Protein AF-A0A955Y3S3-F1 (afdb_monomer_lite)

Foldseek 3Di:
DQFPAAWWWFPPDPPDPKTKIWGWGDPPQWIWIWIWIQDPNDIDTDTDIAGQPQDWDDDPQWIWHWHDDPSWIKIFIDGDPDDGWIWIWDADPQAIWIAIPVGDITGTGGDPDDDDDDDDVVVVDDPVVVVVVSVVVVVVVVLVVPVPCVDDDPDPD

Sequence (157 aa):
MSEVFGVWEHPPNADLPAHAALCLLDRGDAVRLYLRMTIQGQQLVSDTVLPLDGSRVGMGDSTVVARREHGALVLEREGGGTPAGRTRYERVEEGLLERHEGGTEHLYLPSSTKQVLVYRRELQMRKGKIAAQCAHGSMAVFFRRDPVRAGRLDIPL

Secondary structure (DSSP, 8-state):
-----EEEE----TT----EEEEEEE-SSEEEEEEEEEETTEEEEEEEEEESSS-EEEETTEEEEEEEETTEEEEEEE-SSSPPEEEEEEE-SSSEEEEETTS-EEEEEEP---------GGG---HHHHHHHHHHHHHHHHHHH-TTSTT------

pLDDT: mean 79.89, std 15.8, range [30.89, 97.06]

Radius of gyration: 18.25 Å; chains: 1; bounding box: 45×38×52 Å

Structure (mmCIF, N/CA/C/O backbone):
data_AF-A0A955Y3S3-F1
#
_entry.id   AF-A0A955Y3S3-F1
#
loop_
_atom_site.group_PDB
_atom_site.id
_atom_site.type_symbol
_atom_site.label_atom_id
_atom_site.label_alt_id
_atom_site.label_comp_id
_atom_site.label_asym_id
_atom_site.label_entity_id
_atom_site.label_seq_id
_atom_site.pdbx_PDB_ins_code
_atom_site.Cartn_x
_atom_site.Cartn_y
_atom_site.Cartn_z
_atom_site.occupancy
_atom_site.B_iso_or_equiv
_atom_site.auth_seq_id
_atom_site.auth_comp_id
_atom_site.auth_asym_id
_atom_site.auth_atom_id
_atom_site.pdbx_PDB_model_num
ATOM 1 N N . MET A 1 1 ? -10.680 -13.907 -10.180 1.00 36.72 1 MET A N 1
ATOM 2 C CA . MET A 1 1 ? -10.472 -13.034 -9.006 1.00 36.72 1 MET A CA 1
ATOM 3 C C . MET A 1 1 ? -8.993 -13.050 -8.678 1.00 36.72 1 MET A C 1
ATOM 5 O O . MET A 1 1 ? -8.505 -14.072 -8.223 1.00 36.72 1 MET A O 1
ATOM 9 N N . SER A 1 2 ? -8.276 -11.971 -8.974 1.00 43.56 2 SER A N 1
ATOM 10 C CA . SER A 1 2 ? -6.863 -11.815 -8.613 1.00 43.56 2 SER A CA 1
ATOM 11 C C . SER A 1 2 ? -6.692 -10.425 -8.012 1.00 43.56 2 SER A C 1
ATOM 13 O O . SER A 1 2 ? -6.200 -9.520 -8.683 1.00 43.56 2 SER A O 1
ATOM 15 N N . GLU A 1 3 ? -7.175 -10.244 -6.785 1.00 55.53 3 GLU A N 1
ATOM 16 C CA . GLU A 1 3 ? -6.959 -8.998 -6.054 1.00 55.53 3 GLU A CA 1
ATOM 17 C C . GLU A 1 3 ? -5.648 -9.115 -5.285 1.00 55.53 3 GLU A C 1
ATOM 19 O O . GLU A 1 3 ? -5.546 -9.777 -4.245 1.00 55.53 3 GLU A O 1
ATOM 24 N N . VAL A 1 4 ? -4.607 -8.501 -5.847 1.00 57.97 4 VAL A N 1
ATOM 25 C CA . VAL A 1 4 ? -3.375 -8.213 -5.116 1.00 57.97 4 VAL A CA 1
ATOM 26 C C . VAL A 1 4 ? -3.716 -7.079 -4.153 1.00 57.97 4 VAL A C 1
ATOM 28 O O . VAL A 1 4 ? -3.521 -5.905 -4.447 1.00 57.97 4 VAL A O 1
ATOM 31 N N . PHE A 1 5 ? -4.327 -7.454 -3.033 1.00 69.25 5 PHE A N 1
ATOM 32 C CA . PHE A 1 5 ? -4.633 -6.579 -1.913 1.00 69.25 5 PHE A CA 1
ATOM 33 C C . PHE A 1 5 ? -3.712 -6.952 -0.760 1.00 69.25 5 PHE A C 1
ATOM 35 O O . PHE A 1 5 ? -3.716 -8.096 -0.298 1.00 69.25 5 PHE A O 1
ATOM 42 N N . GLY A 1 6 ? -2.927 -5.993 -0.285 1.00 75.00 6 GLY A N 1
ATOM 43 C CA . GLY A 1 6 ? -2.147 -6.192 0.926 1.00 75.00 6 GLY A CA 1
ATOM 44 C C . GLY A 1 6 ? -1.147 -5.083 1.183 1.00 75.00 6 GLY A C 1
ATOM 45 O O . GLY A 1 6 ? -0.721 -4.377 0.270 1.00 75.00 6 GLY A O 1
ATOM 46 N N . VAL A 1 7 ? -0.785 -4.959 2.457 1.00 76.50 7 VAL A N 1
ATOM 47 C CA . VAL A 1 7 ? 0.418 -4.251 2.883 1.00 76.50 7 VAL A CA 1
ATOM 48 C C . VAL A 1 7 ? 1.483 -5.312 3.066 1.00 76.50 7 VAL A C 1
ATOM 50 O O . VAL A 1 7 ? 1.309 -6.236 3.862 1.00 76.50 7 VAL A O 1
ATOM 53 N N . TRP A 1 8 ? 2.560 -5.172 2.318 1.00 79.50 8 TRP A N 1
ATOM 54 C CA . TRP A 1 8 ? 3.649 -6.119 2.272 1.00 79.50 8 TRP A CA 1
ATOM 55 C C . TRP A 1 8 ? 4.926 -5.435 2.738 1.00 79.50 8 TRP A C 1
ATOM 57 O O . TRP A 1 8 ? 5.199 -4.287 2.386 1.00 79.50 8 TRP A O 1
ATOM 67 N N . GLU A 1 9 ? 5.696 -6.124 3.561 1.00 77.94 9 GLU A N 1
ATOM 68 C CA . GLU A 1 9 ? 6.955 -5.629 4.099 1.00 77.94 9 GLU A CA 1
ATOM 69 C C . GLU A 1 9 ? 8.076 -6.502 3.555 1.00 77.94 9 GLU A C 1
ATOM 71 O O . GLU A 1 9 ? 7.999 -7.733 3.592 1.00 77.94 9 GLU A O 1
ATOM 76 N N . HIS A 1 10 ? 9.123 -5.864 3.038 1.00 74.62 10 HIS A N 1
ATOM 77 C CA . HIS A 1 10 ? 10.352 -6.586 2.764 1.00 74.62 10 HIS A CA 1
ATOM 78 C C . HIS A 1 10 ? 10.925 -7.026 4.120 1.00 74.62 10 HIS A C 1
ATOM 80 O O . HIS A 1 10 ? 11.077 -6.173 5.008 1.00 74.62 10 HIS A O 1
ATOM 86 N N . PRO A 1 11 ? 11.228 -8.322 4.325 1.00 64.62 11 PRO A N 1
ATOM 87 C CA . PRO A 1 11 ? 11.814 -8.767 5.577 1.00 64.62 11 PRO A CA 1
ATOM 88 C C . PRO A 1 11 ? 13.109 -7.985 5.831 1.00 64.62 11 PRO A C 1
ATOM 90 O O . PRO A 1 11 ? 13.851 -7.714 4.878 1.00 64.62 11 PRO A O 1
ATOM 93 N N . PRO A 1 12 ? 13.385 -7.583 7.083 1.00 58.06 12 PRO A N 1
ATOM 94 C CA . PRO A 1 12 ? 14.656 -6.967 7.424 1.00 58.06 12 PRO A CA 1
ATOM 95 C C . PRO A 1 12 ? 15.753 -8.002 7.174 1.00 58.06 12 PRO A C 1
ATOM 97 O O . PRO A 1 12 ? 15.929 -8.923 7.966 1.00 58.06 12 PRO A O 1
ATOM 100 N N . ASN A 1 13 ? 16.443 -7.887 6.044 1.00 54.72 13 ASN A N 1
ATOM 101 C CA . ASN A 1 13 ? 17.578 -8.732 5.716 1.00 54.72 13 ASN A CA 1
ATOM 102 C C . ASN A 1 13 ? 18.855 -7.904 5.862 1.00 54.72 13 ASN A C 1
ATOM 104 O O . ASN A 1 13 ? 18.858 -6.719 5.528 1.00 54.72 13 ASN A O 1
ATOM 108 N N . ALA A 1 14 ? 19.920 -8.515 6.379 1.00 45.88 14 ALA A N 1
ATOM 109 C CA . ALA A 1 14 ? 21.151 -7.818 6.763 1.00 45.88 14 ALA A CA 1
ATOM 110 C C . ALA A 1 14 ? 21.847 -7.088 5.593 1.00 45.88 14 ALA A C 1
ATOM 112 O O . ALA A 1 14 ? 22.607 -6.151 5.829 1.00 45.88 14 ALA A O 1
ATOM 113 N N . ASP A 1 15 ? 21.537 -7.475 4.352 1.00 49.94 15 ASP A N 1
ATOM 114 C CA . ASP A 1 15 ? 22.232 -7.022 3.142 1.00 49.94 15 ASP A CA 1
ATOM 115 C C . ASP A 1 15 ? 21.497 -5.927 2.351 1.00 49.94 15 ASP A C 1
ATOM 117 O O . ASP A 1 15 ? 22.050 -5.379 1.396 1.00 49.94 15 ASP A O 1
ATOM 121 N N . LEU A 1 16 ? 20.264 -5.570 2.732 1.00 52.16 16 LEU A N 1
ATOM 122 C CA . LEU A 1 16 ? 19.523 -4.482 2.089 1.00 52.16 16 LEU A CA 1
ATOM 123 C C . LEU A 1 16 ? 19.345 -3.322 3.080 1.00 52.16 16 LEU A C 1
ATOM 125 O O . LEU A 1 16 ? 18.597 -3.455 4.048 1.00 52.16 16 LEU A O 1
ATOM 129 N N . PRO A 1 17 ? 19.967 -2.149 2.842 1.00 48.47 17 PRO A N 1
ATOM 130 C CA . PRO A 1 17 ? 19.908 -1.000 3.752 1.00 48.47 17 PRO A CA 1
ATOM 131 C C . PRO A 1 17 ? 18.529 -0.313 3.787 1.00 48.47 17 PRO A C 1
ATOM 133 O O . PRO A 1 17 ? 18.401 0.780 4.342 1.00 48.47 17 PRO A O 1
ATOM 136 N N . ALA A 1 18 ? 17.508 -0.926 3.180 1.00 58.47 18 ALA A N 1
ATOM 137 C CA . ALA A 1 18 ? 16.201 -0.340 2.976 1.00 58.47 18 ALA A CA 1
ATOM 138 C C . ALA A 1 18 ? 15.075 -1.205 3.540 1.00 58.47 18 ALA A C 1
ATOM 140 O O . ALA A 1 18 ? 1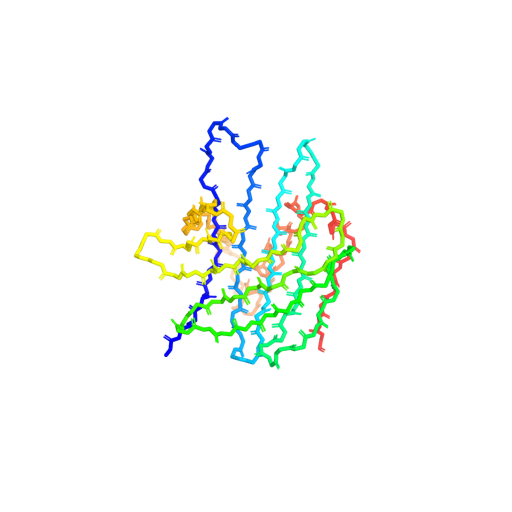4.721 -2.246 2.995 1.00 58.47 18 ALA A O 1
ATOM 141 N N . HIS A 1 19 ? 14.436 -0.710 4.601 1.00 66.56 19 HIS A N 1
ATOM 142 C CA . HIS A 1 19 ? 13.088 -1.147 4.945 1.00 66.56 19 HIS A CA 1
ATOM 143 C C . HIS A 1 19 ? 12.133 -0.632 3.867 1.00 66.56 19 HIS A C 1
ATOM 145 O O . HIS A 1 19 ? 11.919 0.579 3.778 1.00 66.56 19 HIS A O 1
ATOM 151 N N . ALA A 1 20 ? 11.572 -1.536 3.064 1.00 75.12 20 ALA A N 1
ATOM 152 C CA . ALA A 1 20 ? 10.544 -1.226 2.079 1.00 75.12 20 ALA A CA 1
ATOM 153 C C . ALA A 1 20 ? 9.188 -1.787 2.528 1.00 75.12 20 ALA A C 1
ATOM 155 O O . ALA A 1 20 ? 9.069 -2.954 2.898 1.00 75.12 20 ALA A O 1
ATOM 156 N N . ALA A 1 21 ? 8.166 -0.940 2.492 1.00 80.50 21 ALA A N 1
ATOM 157 C CA . ALA A 1 21 ? 6.771 -1.317 2.626 1.00 80.50 21 ALA A CA 1
ATOM 158 C C . ALA A 1 21 ? 6.065 -0.999 1.307 1.00 80.50 21 ALA A C 1
ATOM 160 O O . ALA A 1 21 ? 6.078 0.148 0.854 1.00 80.50 21 ALA A O 1
ATOM 161 N N . LEU A 1 22 ? 5.450 -2.014 0.712 1.00 85.06 22 LEU A N 1
ATOM 162 C CA . LEU A 1 22 ? 4.694 -1.926 -0.525 1.00 85.06 22 LEU A CA 1
ATOM 163 C C . LEU A 1 22 ? 3.229 -2.223 -0.220 1.00 85.06 22 LEU A C 1
ATOM 165 O O . LEU A 1 22 ? 2.887 -3.270 0.320 1.00 85.06 22 LEU A O 1
ATOM 169 N N . CYS A 1 23 ? 2.345 -1.308 -0.579 1.00 84.94 23 CYS A N 1
ATOM 170 C CA . CYS A 1 23 ? 0.911 -1.516 -0.547 1.00 84.94 23 CYS A CA 1
ATOM 171 C C . CYS A 1 23 ? 0.385 -1.446 -1.977 1.00 84.94 23 CYS A C 1
ATOM 173 O O . CYS A 1 23 ? 0.573 -0.445 -2.672 1.00 84.94 23 CYS A O 1
ATOM 175 N N . LEU A 1 24 ? -0.260 -2.526 -2.406 1.00 87.56 24 LEU A N 1
ATOM 176 C CA . LEU A 1 24 ? -0.956 -2.598 -3.681 1.00 87.56 24 LEU A CA 1
ATOM 177 C C . LEU A 1 24 ? -2.448 -2.680 -3.389 1.00 87.56 24 LEU A C 1
ATOM 179 O O . LEU A 1 24 ? -2.904 -3.538 -2.629 1.00 87.56 24 LEU A O 1
ATOM 183 N N . LEU A 1 25 ? -3.188 -1.744 -3.973 1.00 85.50 25 LEU A N 1
ATOM 184 C CA . LEU A 1 25 ? -4.632 -1.671 -3.869 1.00 85.50 25 LEU A CA 1
ATOM 185 C C . LEU A 1 25 ? -5.238 -1.787 -5.257 1.00 85.50 25 LEU A C 1
ATOM 187 O O . LEU A 1 25 ? -5.221 -0.844 -6.049 1.00 85.50 25 LEU A O 1
ATOM 191 N N . ASP A 1 26 ? -5.788 -2.959 -5.512 1.00 85.44 26 ASP A N 1
ATOM 192 C CA . ASP A 1 26 ? -6.550 -3.262 -6.707 1.00 85.44 26 ASP A CA 1
ATOM 193 C C . ASP A 1 26 ? -7.902 -2.533 -6.710 1.00 85.44 26 ASP A C 1
ATOM 19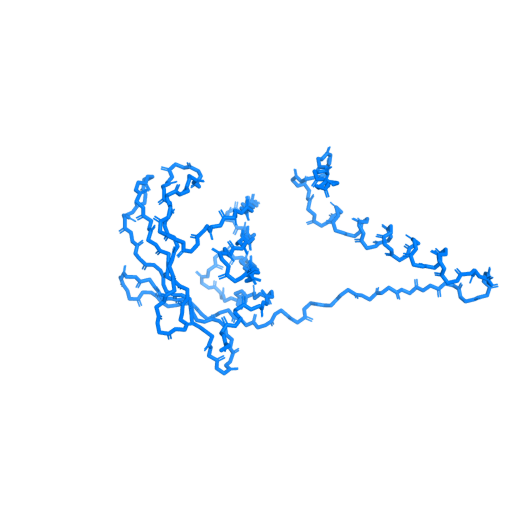5 O O . ASP A 1 26 ? -8.637 -2.563 -5.721 1.00 85.44 26 ASP A O 1
ATOM 199 N N . ARG A 1 27 ? -8.222 -1.855 -7.815 1.00 86.38 27 ARG A N 1
ATOM 200 C CA . ARG A 1 27 ? -9.516 -1.200 -8.063 1.00 86.38 27 ARG A CA 1
ATOM 201 C C . ARG A 1 27 ? -10.259 -1.804 -9.259 1.00 86.38 27 ARG A C 1
ATOM 203 O O . ARG A 1 27 ? -11.305 -1.292 -9.639 1.00 86.38 27 ARG A O 1
ATOM 210 N N . GLY A 1 28 ? -9.753 -2.896 -9.831 1.00 87.12 28 GLY A N 1
ATOM 211 C CA . GLY A 1 28 ? -10.292 -3.537 -11.028 1.00 87.12 28 GLY A CA 1
ATOM 212 C C . GLY A 1 28 ? -9.690 -2.969 -12.313 1.00 87.12 28 GLY A C 1
ATOM 213 O O . GLY A 1 28 ? -9.027 -3.703 -13.043 1.00 87.12 28 GLY A O 1
ATOM 214 N N . ASP A 1 29 ? -9.883 -1.675 -12.567 1.00 91.25 29 ASP A N 1
ATOM 215 C CA . ASP A 1 29 ? -9.393 -0.947 -13.753 1.00 91.25 29 ASP A CA 1
ATOM 216 C C . ASP A 1 29 ? -8.037 -0.250 -13.540 1.00 91.25 29 ASP A C 1
ATOM 218 O O . ASP A 1 29 ? -7.332 0.074 -14.496 1.00 91.25 29 ASP A O 1
ATOM 222 N N . ALA A 1 30 ? -7.642 -0.061 -12.285 1.00 92.31 30 ALA A N 1
ATOM 223 C CA . ALA A 1 30 ? -6.373 0.524 -11.888 1.00 92.31 30 ALA A CA 1
ATOM 224 C C . ALA A 1 30 ? -5.805 -0.181 -10.652 1.00 92.31 30 ALA A C 1
ATOM 226 O O . ALA A 1 30 ? -6.519 -0.830 -9.884 1.00 92.31 30 ALA A O 1
ATOM 227 N N . VAL A 1 31 ? -4.508 -0.002 -10.422 1.00 90.81 31 VAL A N 1
ATOM 228 C CA . VAL A 1 31 ? -3.855 -0.345 -9.158 1.00 90.81 31 VAL A CA 1
ATOM 229 C C . VAL A 1 31 ? -3.295 0.925 -8.547 1.00 90.81 31 VAL A C 1
ATOM 231 O O . VAL A 1 31 ? -2.550 1.663 -9.189 1.00 90.81 31 VAL A O 1
ATOM 234 N N . ARG A 1 32 ? -3.623 1.183 -7.283 1.00 91.19 32 ARG A N 1
ATOM 235 C CA . ARG A 1 32 ? -2.911 2.189 -6.498 1.00 91.19 32 ARG A CA 1
ATOM 236 C C . ARG A 1 32 ? -1.712 1.526 -5.835 1.00 91.19 32 ARG A C 1
ATOM 238 O O . ARG A 1 32 ? -1.875 0.604 -5.039 1.00 91.19 32 ARG A O 1
ATOM 245 N N . LEU A 1 33 ? -0.527 2.007 -6.179 1.00 88.75 33 LEU A N 1
ATOM 246 C CA . LEU A 1 33 ? 0.742 1.593 -5.609 1.00 88.75 33 LEU A CA 1
ATOM 247 C C . LEU A 1 33 ? 1.176 2.643 -4.592 1.00 88.75 33 LEU A C 1
ATOM 249 O O . LEU A 1 33 ? 1.371 3.809 -4.932 1.00 88.75 33 LEU A O 1
ATOM 253 N N . TYR A 1 34 ? 1.332 2.216 -3.345 1.00 86.50 34 TYR A N 1
ATOM 254 C CA . TYR A 1 34 ? 1.974 3.001 -2.305 1.00 86.50 34 TYR A CA 1
ATOM 255 C C . TYR A 1 34 ? 3.262 2.302 -1.890 1.00 86.50 34 TYR A C 1
ATOM 257 O O . TYR A 1 34 ? 3.236 1.189 -1.371 1.00 86.50 34 TYR A O 1
ATOM 265 N N . LEU A 1 35 ? 4.390 2.959 -2.118 1.00 83.56 35 LEU A N 1
ATOM 266 C CA . LEU A 1 35 ? 5.712 2.465 -1.770 1.00 83.56 35 LEU A CA 1
ATOM 267 C C . LEU A 1 35 ? 6.335 3.421 -0.767 1.00 83.56 35 LEU A C 1
ATOM 269 O O . LEU A 1 35 ? 6.459 4.616 -1.027 1.00 83.56 35 LEU A O 1
ATOM 273 N N . ARG A 1 36 ? 6.776 2.884 0.363 1.00 82.25 36 ARG A N 1
ATOM 274 C CA . ARG A 1 36 ? 7.621 3.598 1.311 1.00 82.25 36 ARG A CA 1
ATOM 275 C C . ARG A 1 36 ? 8.908 2.824 1.478 1.00 82.25 36 ARG A C 1
ATOM 277 O O . ARG A 1 36 ? 8.869 1.680 1.916 1.00 82.25 36 ARG A O 1
ATOM 284 N N . MET A 1 37 ? 10.035 3.458 1.205 1.00 80.12 37 MET A N 1
ATOM 285 C CA . MET A 1 37 ? 11.348 2.865 1.425 1.00 80.12 37 MET A CA 1
ATOM 286 C C . MET A 1 37 ? 12.284 3.856 2.096 1.00 80.12 37 MET A C 1
ATOM 288 O O . MET A 1 37 ? 12.186 5.060 1.878 1.00 80.12 37 MET A O 1
ATOM 292 N N . THR A 1 38 ? 13.192 3.350 2.919 1.00 75.19 38 THR A N 1
ATOM 293 C CA . THR A 1 38 ? 14.272 4.157 3.490 1.00 75.19 38 THR A CA 1
ATOM 294 C C . THR A 1 38 ? 15.557 3.837 2.742 1.00 75.19 38 THR A C 1
ATOM 296 O O . THR A 1 38 ? 16.012 2.709 2.810 1.00 75.19 38 THR A O 1
ATOM 299 N N . ILE A 1 39 ? 16.164 4.792 2.047 1.00 73.38 39 ILE A N 1
ATOM 300 C CA . ILE A 1 39 ? 17.447 4.606 1.357 1.00 73.38 39 ILE A CA 1
ATOM 301 C C . ILE A 1 39 ? 18.455 5.553 1.998 1.00 73.38 39 ILE A C 1
ATOM 303 O O . ILE A 1 39 ? 18.223 6.757 2.041 1.00 73.38 39 ILE A O 1
ATOM 307 N N . GLN A 1 40 ? 19.563 5.020 2.523 1.00 77.94 40 GLN A N 1
ATOM 308 C CA . GLN A 1 40 ? 20.639 5.824 3.131 1.00 77.94 40 GLN A CA 1
ATOM 309 C C . GLN A 1 40 ? 20.134 6.825 4.196 1.00 77.94 40 GLN A C 1
ATOM 311 O O . GLN A 1 40 ? 20.604 7.955 4.295 1.00 77.94 40 GLN A O 1
ATOM 316 N N . GLY A 1 41 ? 19.133 6.423 4.987 1.00 74.00 41 GLY A N 1
ATOM 317 C CA . GLY A 1 41 ? 18.516 7.265 6.019 1.00 74.00 41 GLY A CA 1
ATOM 318 C C . GLY A 1 41 ? 17.488 8.284 5.507 1.00 74.00 41 GLY A C 1
ATOM 319 O O . GLY A 1 41 ? 16.813 8.910 6.321 1.00 74.00 41 GLY A O 1
ATOM 320 N N . GLN A 1 42 ? 17.309 8.423 4.192 1.00 76.19 42 GLN A N 1
ATOM 321 C CA . GLN A 1 42 ? 16.250 9.236 3.597 1.00 76.19 42 GLN A CA 1
ATOM 322 C C . GLN A 1 42 ? 15.006 8.389 3.330 1.00 76.19 42 GLN A C 1
ATOM 324 O O . GLN A 1 42 ? 15.096 7.281 2.806 1.00 76.19 42 GLN A O 1
ATOM 329 N N . GLN A 1 43 ? 13.829 8.910 3.680 1.00 77.25 43 GLN A N 1
ATOM 330 C CA . GLN A 1 43 ? 12.565 8.271 3.325 1.00 77.25 43 GLN A CA 1
ATOM 331 C C . GLN A 1 43 ? 12.128 8.699 1.927 1.00 77.25 43 GLN A C 1
ATOM 333 O O . GLN A 1 43 ? 11.920 9.882 1.666 1.00 77.25 43 GLN A O 1
ATOM 338 N N . LEU A 1 44 ? 11.929 7.715 1.056 1.00 77.25 44 LEU A N 1
ATOM 339 C CA . LEU A 1 44 ? 11.241 7.861 -0.214 1.00 77.25 44 LEU A CA 1
ATOM 340 C C . LEU A 1 44 ? 9.812 7.337 -0.061 1.00 77.25 44 LEU A C 1
ATOM 342 O O . LEU A 1 44 ? 9.595 6.196 0.356 1.00 77.25 44 LEU A O 1
ATOM 346 N N . VAL A 1 45 ? 8.842 8.173 -0.422 1.00 81.44 45 VAL A N 1
ATOM 347 C CA . VAL A 1 45 ? 7.424 7.809 -0.466 1.00 81.44 45 VAL A CA 1
ATOM 348 C C . VAL A 1 45 ? 6.918 8.037 -1.881 1.00 81.44 45 VAL A C 1
ATOM 350 O O . VAL A 1 45 ? 7.082 9.122 -2.435 1.00 81.44 45 VAL A O 1
ATOM 353 N N . SER A 1 46 ? 6.279 7.026 -2.457 1.00 82.00 46 SER A N 1
ATOM 354 C CA . SER A 1 46 ? 5.575 7.117 -3.730 1.00 82.00 46 SER A CA 1
ATOM 355 C C . SER A 1 46 ? 4.134 6.651 -3.558 1.00 82.00 46 SER A C 1
ATOM 357 O O . SER A 1 46 ? 3.874 5.660 -2.882 1.00 82.00 46 SER A O 1
ATOM 359 N N . ASP A 1 47 ? 3.201 7.399 -4.136 1.00 87.50 47 ASP A N 1
ATOM 360 C CA . ASP A 1 47 ? 1.760 7.156 -4.089 1.00 87.50 47 ASP A CA 1
ATOM 361 C C . ASP A 1 47 ? 1.215 7.440 -5.485 1.00 87.50 47 ASP A C 1
ATOM 363 O O . ASP A 1 47 ? 1.025 8.598 -5.861 1.00 87.50 47 ASP A O 1
ATOM 367 N N . THR A 1 48 ? 1.049 6.379 -6.266 1.00 88.00 48 THR A N 1
ATOM 368 C CA . THR A 1 48 ? 0.770 6.470 -7.699 1.00 88.00 48 THR A CA 1
ATOM 369 C C . THR A 1 48 ? -0.428 5.600 -8.038 1.00 88.00 48 THR A C 1
ATOM 371 O O . THR A 1 48 ? -0.527 4.452 -7.603 1.00 88.00 48 THR A O 1
ATOM 374 N N . VAL A 1 49 ? -1.344 6.137 -8.838 1.00 92.12 49 VAL A N 1
ATOM 375 C CA . VAL A 1 49 ? -2.421 5.356 -9.450 1.00 92.12 49 VAL A CA 1
ATOM 376 C C . VAL A 1 49 ? -1.966 4.947 -10.843 1.00 92.12 49 VAL A C 1
ATOM 378 O O . VAL A 1 49 ? -1.605 5.798 -11.651 1.00 92.12 49 VAL A O 1
ATOM 381 N N . LEU A 1 50 ? -1.965 3.645 -11.099 1.00 93.00 50 LEU A N 1
ATOM 382 C CA . LEU A 1 50 ? -1.528 3.038 -12.346 1.00 93.00 50 LEU A CA 1
ATOM 383 C C . LEU A 1 50 ? -2.743 2.403 -13.038 1.00 93.00 50 LEU A C 1
ATOM 385 O O . LEU A 1 50 ? -3.214 1.355 -12.581 1.00 93.00 50 LEU A O 1
ATOM 389 N N . PRO A 1 51 ? -3.281 3.022 -14.103 1.00 95.06 51 PRO A N 1
ATOM 390 C CA . PRO A 1 51 ? -4.305 2.404 -14.936 1.00 95.06 51 PRO A CA 1
ATOM 391 C C . PRO A 1 51 ? -3.801 1.083 -15.525 1.00 95.06 51 PRO A C 1
ATOM 393 O O . PRO A 1 51 ? -2.636 0.969 -15.906 1.00 95.06 51 PRO A O 1
ATOM 396 N N . LEU A 1 52 ? -4.679 0.084 -15.605 1.00 93.19 52 LEU A N 1
ATOM 397 C CA . LEU A 1 52 ? -4.368 -1.233 -16.176 1.00 93.19 52 LEU A CA 1
ATOM 398 C C . LEU A 1 52 ? -4.701 -1.333 -17.673 1.00 93.19 52 LEU A C 1
ATOM 400 O O . LEU A 1 52 ? -4.600 -2.412 -18.256 1.00 93.19 52 LEU A O 1
ATOM 404 N N . ASP A 1 53 ? -5.088 -0.219 -18.291 1.00 91.88 53 ASP A N 1
ATOM 405 C CA . ASP A 1 53 ? -5.419 -0.090 -19.715 1.00 91.88 53 ASP A CA 1
ATOM 406 C C . ASP A 1 53 ? -4.183 0.108 -20.616 1.00 91.88 53 ASP A C 1
ATOM 408 O O . ASP A 1 53 ? -4.311 0.272 -21.828 1.00 91.88 53 ASP A O 1
ATOM 412 N N . GLY A 1 54 ? -2.977 0.074 -20.037 1.00 88.06 54 GLY A N 1
ATOM 413 C CA . GLY A 1 54 ? -1.720 0.305 -20.746 1.00 88.06 54 GLY A CA 1
ATOM 414 C C . GLY A 1 54 ? -1.322 1.779 -20.864 1.00 88.06 54 GLY A C 1
ATOM 415 O O . GLY A 1 54 ? -0.328 2.078 -21.530 1.00 88.06 54 GLY A O 1
ATOM 416 N N . SER A 1 55 ? -2.049 2.692 -20.215 1.00 93.12 55 SER A N 1
ATOM 417 C CA . SER A 1 55 ? -1.679 4.104 -20.138 1.00 93.12 55 SER A CA 1
ATOM 418 C C . SER A 1 55 ? -0.318 4.307 -19.469 1.00 93.12 55 SER A C 1
ATOM 420 O O . SER A 1 55 ? 0.057 3.625 -18.514 1.00 93.12 55 SER A O 1
ATOM 422 N N . ARG A 1 56 ? 0.419 5.298 -19.972 1.00 93.25 56 ARG A N 1
ATOM 423 C CA . ARG A 1 56 ? 1.714 5.730 -19.438 1.00 93.25 56 ARG A CA 1
ATOM 424 C C . ARG A 1 56 ? 1.515 6.725 -18.301 1.00 93.25 56 ARG A C 1
ATOM 426 O O . ARG A 1 56 ? 0.889 7.764 -18.497 1.00 93.25 56 ARG A O 1
ATOM 433 N N . VAL A 1 57 ? 2.094 6.436 -17.140 1.00 92.94 57 VAL A N 1
ATOM 434 C CA . VAL A 1 57 ? 2.039 7.294 -15.950 1.00 92.94 57 VAL A CA 1
ATOM 435 C C . VAL A 1 57 ? 3.443 7.749 -15.571 1.00 92.94 57 VAL A C 1
ATOM 437 O O . VAL A 1 57 ? 4.351 6.934 -15.433 1.00 92.94 57 VAL A O 1
ATOM 440 N N . GLY A 1 58 ? 3.630 9.056 -15.389 1.00 88.38 58 GLY A N 1
ATOM 441 C CA . GLY A 1 58 ? 4.886 9.608 -14.878 1.00 88.38 58 GLY A CA 1
ATOM 442 C C . GLY A 1 58 ? 5.077 9.290 -13.392 1.00 88.38 58 GLY A C 1
ATOM 443 O O . GLY A 1 58 ? 4.165 9.476 -12.589 1.00 88.38 58 GLY A O 1
ATOM 444 N N . MET A 1 59 ? 6.269 8.831 -13.017 1.00 82.31 59 MET A N 1
ATOM 445 C CA . MET A 1 59 ? 6.651 8.489 -11.647 1.00 82.31 59 MET A CA 1
ATOM 446 C C . MET A 1 59 ? 8.100 8.929 -11.392 1.00 82.31 59 MET A C 1
ATOM 448 O O . MET A 1 59 ? 9.050 8.164 -11.598 1.00 82.31 59 MET A O 1
ATOM 452 N N . GLY A 1 60 ? 8.258 10.178 -10.943 1.00 80.19 60 GLY A N 1
ATOM 453 C CA . GLY A 1 60 ? 9.561 10.847 -10.884 1.00 80.19 60 GLY A CA 1
ATOM 454 C C . GLY A 1 60 ? 10.089 11.111 -12.294 1.00 80.19 60 GLY A C 1
ATOM 455 O O . GLY A 1 60 ? 9.341 11.586 -13.145 1.00 80.19 60 GLY A O 1
ATOM 456 N N . ASP A 1 61 ? 11.342 10.736 -12.549 1.00 83.19 61 ASP A N 1
ATOM 457 C CA . ASP A 1 61 ? 11.992 10.884 -13.863 1.00 83.19 61 ASP A CA 1
ATOM 458 C C . ASP A 1 61 ? 11.690 9.730 -14.836 1.00 83.19 61 ASP A C 1
ATOM 460 O O . ASP A 1 61 ? 12.229 9.680 -15.942 1.00 83.19 61 ASP A O 1
ATOM 464 N N . SER A 1 62 ? 10.847 8.782 -14.427 1.00 85.81 62 SER A N 1
ATOM 465 C CA . SER A 1 62 ? 10.494 7.604 -15.217 1.00 85.81 62 SER A CA 1
ATOM 466 C C . SER A 1 62 ? 9.030 7.625 -15.635 1.00 85.81 62 SER A C 1
ATOM 468 O O . SER A 1 62 ? 8.175 8.199 -14.965 1.00 85.81 62 SER A O 1
ATOM 470 N N . THR A 1 63 ? 8.728 6.907 -16.708 1.00 90.69 63 THR A N 1
ATOM 471 C CA . THR A 1 63 ? 7.371 6.535 -17.105 1.00 90.69 63 THR A CA 1
ATOM 472 C C . THR A 1 63 ? 7.128 5.076 -16.742 1.00 90.69 63 THR A C 1
ATOM 474 O O . THR A 1 63 ? 8.003 4.238 -16.934 1.00 90.69 63 THR A O 1
ATOM 477 N N . VAL A 1 64 ? 5.950 4.771 -16.208 1.00 92.31 64 VAL A N 1
ATOM 478 C CA . VAL A 1 64 ? 5.525 3.420 -15.837 1.00 92.31 64 VAL A CA 1
ATOM 479 C C . VAL A 1 64 ? 4.246 3.073 -16.588 1.00 92.31 64 VAL A C 1
ATOM 481 O O . VAL A 1 64 ? 3.327 3.889 -16.672 1.00 92.31 64 VAL A O 1
ATOM 484 N N . VAL A 1 65 ? 4.179 1.855 -17.114 1.00 94.44 65 VAL A N 1
ATOM 485 C CA . VAL A 1 65 ? 2.970 1.247 -17.674 1.00 94.44 65 VAL A CA 1
ATOM 486 C C . VAL A 1 65 ? 2.623 0.027 -16.836 1.00 94.44 65 VAL A C 1
ATOM 488 O O . VAL A 1 65 ? 3.481 -0.821 -16.603 1.00 94.44 65 VAL A O 1
ATOM 491 N N . ALA A 1 66 ? 1.374 -0.071 -16.385 1.00 93.94 66 ALA A N 1
ATOM 492 C CA . ALA A 1 66 ? 0.891 -1.224 -15.637 1.00 93.94 66 ALA A CA 1
ATOM 493 C C . ALA A 1 66 ? -0.056 -2.074 -16.486 1.00 93.94 66 ALA A C 1
ATOM 495 O O . ALA A 1 66 ? -0.893 -1.553 -17.224 1.00 93.94 66 ALA A O 1
ATOM 496 N N . ARG A 1 67 ? 0.067 -3.397 -16.370 1.00 93.69 67 ARG A N 1
ATOM 497 C CA . ARG A 1 67 ? -0.806 -4.370 -17.038 1.00 93.69 67 ARG A CA 1
ATOM 498 C C . ARG A 1 67 ? -1.060 -5.573 -16.142 1.00 93.69 67 ARG A C 1
ATOM 500 O O . ARG A 1 67 ? -0.291 -5.864 -15.225 1.00 93.69 67 ARG A O 1
ATOM 507 N N . ARG A 1 68 ? -2.131 -6.308 -16.441 1.00 91.31 68 ARG A N 1
ATOM 508 C CA . ARG A 1 68 ? -2.366 -7.643 -15.881 1.00 91.31 68 ARG A CA 1
ATOM 509 C C . ARG A 1 68 ? -1.962 -8.713 -16.867 1.00 91.31 68 ARG A C 1
ATOM 511 O O . ARG A 1 68 ? -2.429 -8.718 -18.000 1.00 91.31 68 ARG A O 1
ATOM 518 N N . GLU A 1 69 ? -1.188 -9.676 -16.393 1.00 91.75 69 GLU A N 1
ATOM 519 C CA . GLU A 1 69 ? -0.790 -10.825 -17.194 1.00 91.75 69 GLU A CA 1
ATOM 520 C C . GLU A 1 69 ? -0.833 -12.105 -16.370 1.00 91.75 69 GLU A C 1
ATOM 522 O O . GLU A 1 69 ? -0.065 -12.270 -15.419 1.00 91.75 69 GLU A O 1
ATOM 527 N N . HIS A 1 70 ? -1.702 -13.042 -16.755 1.00 89.38 70 HIS A N 1
ATOM 528 C CA . HIS A 1 70 ? -1.845 -14.338 -16.080 1.00 89.38 70 HIS A CA 1
ATOM 529 C C . HIS A 1 70 ? -2.047 -14.203 -14.556 1.00 89.38 70 HIS A C 1
ATOM 531 O O . HIS A 1 70 ? -1.471 -14.951 -13.777 1.00 89.38 70 HIS A O 1
ATOM 537 N N . GLY A 1 71 ? -2.823 -13.204 -14.118 1.00 86.25 71 GLY A N 1
ATOM 538 C CA . GLY A 1 71 ? -3.100 -12.952 -12.697 1.00 86.25 71 GLY A CA 1
ATOM 539 C C . GLY A 1 71 ? -2.024 -12.162 -11.940 1.00 86.25 71 GLY A C 1
ATOM 540 O O . GLY A 1 71 ? -2.269 -11.786 -10.795 1.00 86.25 71 GLY A O 1
ATOM 541 N N . ALA A 1 72 ? -0.887 -11.851 -12.567 1.00 91.06 72 ALA A N 1
ATOM 542 C CA . ALA A 1 72 ? 0.147 -10.988 -12.001 1.00 91.06 72 ALA A CA 1
ATOM 543 C C . ALA A 1 72 ? -0.020 -9.531 -12.448 1.00 91.06 72 ALA A C 1
ATOM 545 O O . ALA A 1 72 ? -0.521 -9.259 -13.545 1.00 91.06 72 ALA A O 1
ATOM 546 N N . LEU A 1 73 ? 0.455 -8.607 -11.615 1.00 92.31 73 LEU A N 1
ATOM 547 C CA . LEU A 1 73 ? 0.658 -7.212 -11.989 1.00 92.31 73 LEU A CA 1
ATOM 548 C C . LEU A 1 73 ? 2.040 -7.079 -12.630 1.00 92.31 73 LEU A C 1
ATOM 550 O O . LEU A 1 73 ? 3.040 -7.470 -12.037 1.00 92.31 73 LEU A O 1
ATOM 554 N N . VAL A 1 74 ? 2.102 -6.520 -13.829 1.00 93.31 74 VAL A N 1
ATOM 555 C CA . VAL A 1 74 ? 3.349 -6.262 -14.550 1.00 93.31 74 VAL A CA 1
ATOM 556 C C . VAL A 1 74 ? 3.512 -4.760 -14.693 1.00 93.31 74 VAL A C 1
ATOM 558 O O . VAL A 1 74 ? 2.606 -4.091 -15.187 1.00 93.31 74 VAL A 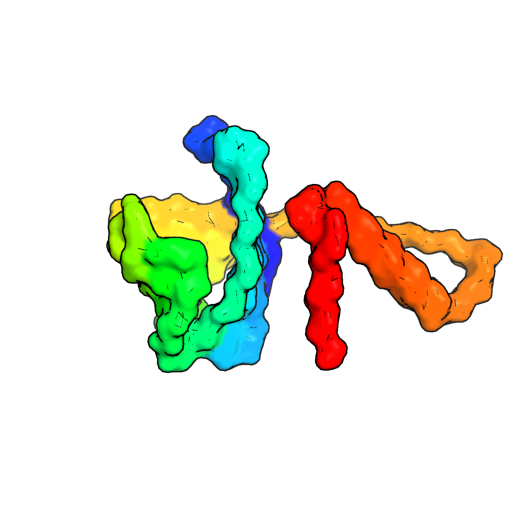O 1
ATOM 561 N N . LEU A 1 75 ? 4.656 -4.246 -14.251 1.00 92.62 75 LEU A N 1
ATOM 562 C CA . LEU A 1 75 ? 5.063 -2.858 -14.414 1.00 92.62 75 LEU A CA 1
ATOM 563 C C . LEU A 1 75 ? 6.224 -2.793 -15.406 1.00 92.62 75 LEU A C 1
ATOM 565 O O . LEU A 1 75 ? 7.261 -3.409 -15.185 1.00 92.62 75 LEU A O 1
ATOM 569 N N . GLU A 1 76 ? 6.061 -2.040 -16.484 1.00 93.31 76 GLU A N 1
ATOM 570 C CA . GLU A 1 76 ? 7.126 -1.716 -17.434 1.00 93.31 76 GLU A CA 1
ATOM 571 C C . GLU A 1 76 ? 7.572 -0.280 -17.175 1.00 93.31 76 GLU A C 1
ATOM 573 O O . GLU A 1 76 ? 6.752 0.641 -17.213 1.00 93.31 76 GLU A O 1
ATOM 578 N N . ARG A 1 77 ? 8.858 -0.083 -16.875 1.00 89.69 77 ARG A N 1
ATOM 579 C CA . ARG A 1 77 ? 9.433 1.235 -16.604 1.00 89.69 77 ARG A CA 1
ATOM 580 C C . ARG A 1 77 ? 10.344 1.665 -17.747 1.00 89.69 77 ARG A C 1
ATOM 582 O O . ARG A 1 77 ? 11.243 0.924 -18.128 1.00 89.69 77 ARG A O 1
ATOM 589 N N . GLU A 1 78 ? 10.144 2.882 -18.240 1.00 87.00 78 GLU A N 1
ATOM 590 C CA . GLU A 1 78 ? 10.960 3.523 -19.274 1.00 87.00 78 GLU A CA 1
ATOM 591 C C . GLU A 1 78 ? 11.492 4.872 -18.755 1.00 87.00 78 GLU A C 1
ATOM 593 O O . GLU A 1 78 ? 10.741 5.666 -18.184 1.00 87.00 78 GLU A O 1
ATOM 598 N N . GLY A 1 79 ? 12.776 5.167 -18.976 1.00 78.81 79 GLY A N 1
ATOM 599 C CA . GLY A 1 79 ? 13.384 6.454 -18.611 1.00 78.81 79 GLY A CA 1
ATOM 600 C C . GLY A 1 79 ? 13.752 6.617 -17.127 1.00 78.81 79 GLY A C 1
ATOM 601 O O . GLY A 1 79 ? 13.513 5.744 -16.290 1.00 78.81 79 GLY A O 1
ATOM 602 N N . GLY A 1 80 ? 14.357 7.763 -16.803 1.00 63.97 80 GLY A N 1
ATOM 603 C CA . GLY A 1 80 ? 15.101 7.980 -15.558 1.00 63.97 80 GLY A CA 1
ATOM 604 C C . GLY A 1 80 ? 16.470 7.298 -15.633 1.00 63.97 80 GLY A C 1
ATOM 605 O O . GLY A 1 80 ? 16.651 6.365 -16.404 1.00 63.97 80 GLY A O 1
ATOM 606 N N . GLY A 1 81 ? 17.469 7.739 -14.867 1.00 58.03 81 GLY A N 1
ATOM 607 C CA . GLY A 1 81 ? 18.836 7.177 -14.907 1.00 58.03 81 GLY A CA 1
ATOM 608 C C . GLY A 1 81 ? 18.973 5.695 -14.496 1.00 58.03 81 GLY A C 1
ATOM 609 O O . GLY A 1 81 ? 20.080 5.241 -14.228 1.00 58.03 81 GLY A O 1
ATOM 610 N N . THR A 1 82 ? 17.866 4.953 -14.405 1.00 57.25 82 THR A N 1
ATOM 611 C CA . THR A 1 82 ? 17.800 3.507 -14.164 1.00 57.25 82 THR A CA 1
ATOM 612 C C . THR A 1 82 ? 17.482 2.778 -15.475 1.00 57.25 82 THR A C 1
ATOM 614 O O . THR A 1 82 ? 16.755 3.324 -16.306 1.00 57.25 82 THR A O 1
ATOM 617 N N . PRO A 1 83 ? 18.000 1.555 -15.695 1.00 59.41 83 PRO A N 1
ATOM 618 C CA . PRO A 1 83 ? 17.685 0.787 -16.894 1.00 59.41 83 PRO A CA 1
ATOM 619 C C . PRO A 1 83 ? 16.174 0.620 -17.049 1.00 59.41 83 PRO A C 1
ATOM 621 O O . PRO A 1 83 ? 15.478 0.350 -16.066 1.00 59.41 83 PRO A O 1
ATOM 624 N N . ALA A 1 84 ? 15.680 0.765 -18.282 1.00 71.25 84 ALA A N 1
ATOM 625 C CA . ALA A 1 84 ? 14.334 0.320 -18.604 1.00 71.25 84 ALA A CA 1
ATOM 626 C C . ALA A 1 84 ? 14.205 -1.150 -18.191 1.00 71.25 84 ALA A C 1
ATOM 628 O O . ALA A 1 84 ? 15.125 -1.942 -18.410 1.00 71.25 84 ALA A O 1
ATOM 629 N N . GLY A 1 85 ? 13.105 -1.492 -17.537 1.00 84.81 85 GLY A N 1
ATOM 630 C CA . GLY A 1 85 ? 12.981 -2.792 -16.905 1.00 84.81 85 GLY A CA 1
ATOM 631 C C . GLY A 1 8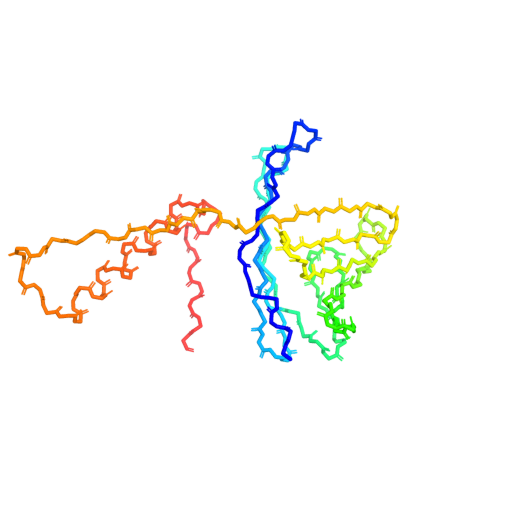5 ? 11.538 -3.149 -16.635 1.00 84.81 85 GLY A C 1
ATOM 632 O O . GLY A 1 85 ? 10.691 -2.288 -16.377 1.00 84.81 85 GLY A O 1
ATOM 633 N N . ARG A 1 86 ? 11.272 -4.445 -16.705 1.00 91.25 86 ARG A N 1
ATOM 634 C CA . ARG A 1 86 ? 9.978 -5.026 -16.402 1.00 91.25 86 ARG A CA 1
ATOM 635 C C . ARG A 1 86 ? 10.012 -5.663 -15.023 1.00 91.25 86 ARG A C 1
ATOM 637 O O . ARG A 1 86 ? 10.880 -6.480 -14.729 1.00 91.25 86 ARG A O 1
ATOM 644 N N . THR A 1 87 ? 9.042 -5.318 -14.192 1.00 91.06 87 THR A N 1
ATOM 645 C CA . THR A 1 87 ? 8.859 -5.901 -12.866 1.00 91.06 87 THR A CA 1
ATOM 646 C C . THR A 1 87 ? 7.521 -6.620 -12.808 1.00 91.06 87 THR A C 1
ATOM 648 O O . THR A 1 87 ? 6.484 -6.053 -13.147 1.00 91.06 87 THR A O 1
ATOM 651 N N . ARG A 1 88 ? 7.523 -7.878 -12.373 1.00 93.00 88 ARG A N 1
ATOM 652 C CA . ARG A 1 88 ? 6.323 -8.701 -12.205 1.00 93.00 88 ARG A CA 1
ATOM 653 C C . ARG A 1 88 ? 6.055 -8.921 -10.721 1.00 93.00 88 ARG A C 1
ATOM 655 O O . ARG A 1 88 ? 6.907 -9.461 -10.028 1.00 93.00 88 ARG A O 1
ATOM 662 N N . TYR A 1 89 ? 4.860 -8.560 -10.272 1.00 91.62 89 TYR A N 1
ATOM 663 C CA . TYR A 1 89 ? 4.350 -8.819 -8.931 1.00 91.62 89 TYR A CA 1
ATOM 664 C C . TYR A 1 89 ? 3.304 -9.926 -8.982 1.00 91.62 89 TYR A C 1
ATOM 666 O O . TYR A 1 89 ? 2.251 -9.788 -9.613 1.00 91.62 89 TYR A O 1
ATOM 674 N N . GLU A 1 90 ? 3.586 -11.024 -8.298 1.00 92.25 90 GLU A N 1
ATOM 675 C CA . GLU A 1 90 ? 2.741 -12.209 -8.254 1.00 92.25 90 GLU A CA 1
ATOM 676 C C . GLU A 1 90 ? 2.463 -12.595 -6.806 1.00 92.25 90 GLU A C 1
ATOM 678 O O . GLU A 1 90 ? 3.365 -12.654 -5.973 1.00 92.25 90 GLU A O 1
ATOM 683 N N . ARG A 1 91 ? 1.194 -12.857 -6.491 1.00 88.88 91 ARG A N 1
ATOM 684 C CA . ARG A 1 91 ? 0.839 -13.375 -5.174 1.00 88.88 91 ARG A CA 1
ATOM 685 C C . ARG A 1 91 ? 1.164 -14.864 -5.125 1.00 88.88 91 ARG A C 1
ATOM 687 O O . ARG A 1 91 ? 0.646 -15.632 -5.929 1.00 88.88 91 ARG A O 1
ATOM 694 N N . VAL A 1 92 ? 1.980 -15.244 -4.155 1.00 91.38 92 VAL A N 1
ATOM 695 C CA . VAL A 1 92 ? 2.342 -16.628 -3.841 1.00 91.38 92 VAL A CA 1
ATOM 696 C C . VAL A 1 92 ? 1.796 -16.992 -2.457 1.00 91.38 92 VAL A C 1
ATOM 698 O O . VAL A 1 92 ? 1.235 -16.142 -1.765 1.00 91.38 92 VAL A O 1
ATOM 701 N N . GLU A 1 93 ? 1.914 -18.256 -2.052 1.00 89.44 93 GLU A N 1
ATOM 702 C CA . GLU A 1 93 ? 1.403 -18.729 -0.754 1.00 89.44 93 GLU A CA 1
ATOM 703 C C . GLU A 1 93 ? 1.992 -17.936 0.426 1.00 89.44 93 GLU A C 1
ATOM 705 O O . GLU A 1 93 ? 1.271 -17.523 1.332 1.00 89.44 93 GLU A O 1
ATOM 710 N N . GLU A 1 94 ? 3.292 -17.657 0.362 1.00 87.44 94 GLU A N 1
ATOM 711 C CA . GLU A 1 94 ? 4.061 -17.017 1.433 1.00 87.44 94 GLU A CA 1
ATOM 712 C C . GLU A 1 94 ? 3.952 -15.484 1.438 1.00 87.44 94 GLU A C 1
ATOM 714 O O . GLU A 1 94 ? 4.263 -14.841 2.444 1.00 87.44 94 GLU A O 1
ATOM 719 N N . GLY A 1 95 ? 3.510 -14.869 0.335 1.00 88.88 95 GLY A N 1
ATOM 720 C CA . GLY A 1 95 ? 3.529 -13.416 0.215 1.00 88.88 95 GLY A CA 1
ATOM 721 C C . GLY A 1 95 ? 3.316 -12.863 -1.190 1.00 88.88 95 GLY A C 1
ATOM 722 O O . GLY A 1 95 ? 2.603 -13.430 -2.019 1.00 88.88 95 GLY A O 1
ATOM 723 N N . LEU A 1 96 ? 3.931 -11.711 -1.445 1.00 90.06 96 LEU A N 1
ATOM 724 C CA . LEU A 1 96 ? 3.973 -11.064 -2.749 1.00 90.06 96 LEU A CA 1
ATOM 725 C C . LEU A 1 96 ? 5.393 -11.152 -3.301 1.00 90.06 96 LEU A C 1
ATOM 727 O O . LEU A 1 96 ? 6.315 -10.564 -2.742 1.00 90.06 96 LEU A O 1
ATOM 731 N N . LEU A 1 97 ? 5.560 -11.873 -4.401 1.00 90.62 97 LEU A N 1
ATOM 732 C CA . LEU A 1 97 ? 6.835 -12.027 -5.078 1.00 90.62 97 LEU A CA 1
ATOM 733 C C . LEU A 1 97 ? 6.986 -10.957 -6.161 1.00 90.62 97 LEU A C 1
ATOM 735 O O . LEU A 1 97 ? 6.180 -10.881 -7.086 1.00 90.62 97 LEU A O 1
ATOM 739 N N . GLU A 1 98 ? 8.027 -10.146 -6.043 1.00 90.38 98 GLU A N 1
ATOM 740 C CA . GLU A 1 98 ? 8.503 -9.201 -7.047 1.00 90.38 98 GLU A CA 1
ATOM 741 C C . GLU A 1 98 ? 9.650 -9.845 -7.832 1.00 90.38 98 GLU A C 1
ATOM 743 O O . GLU A 1 98 ? 10.620 -10.314 -7.243 1.00 90.38 98 GLU A O 1
ATOM 748 N N . ARG A 1 99 ? 9.557 -9.860 -9.162 1.00 91.25 99 ARG A N 1
ATOM 749 C CA . ARG A 1 99 ? 10.615 -10.340 -10.060 1.00 91.25 99 ARG A CA 1
ATOM 750 C C . ARG A 1 99 ? 10.989 -9.258 -11.056 1.00 91.25 99 ARG A C 1
ATOM 752 O O . ARG A 1 99 ? 10.123 -8.797 -11.801 1.00 91.25 99 ARG A O 1
ATOM 759 N N . HIS A 1 100 ? 12.263 -8.898 -11.108 1.00 88.56 100 HIS A N 1
ATOM 760 C CA . HIS A 1 100 ? 12.800 -7.972 -12.099 1.00 88.56 100 HIS A CA 1
ATOM 761 C C . HIS A 1 100 ? 13.335 -8.722 -13.320 1.00 88.56 100 HIS A C 1
ATOM 763 O O . HIS A 1 100 ? 13.995 -9.759 -13.210 1.00 88.56 100 HIS A O 1
ATOM 769 N N . GLU A 1 101 ? 13.107 -8.157 -14.499 1.00 82.50 101 GLU A N 1
ATOM 770 C CA . GLU A 1 101 ? 13.795 -8.531 -15.727 1.00 82.50 101 GLU A CA 1
ATOM 771 C C . GLU A 1 101 ? 15.286 -8.197 -15.567 1.00 82.50 101 GLU A C 1
ATOM 773 O O . GLU A 1 101 ? 15.687 -7.038 -15.515 1.00 82.50 101 GLU A O 1
ATOM 778 N N . GLY A 1 102 ? 16.091 -9.236 -15.345 1.00 77.12 102 GLY A N 1
ATOM 779 C CA . GLY A 1 102 ? 17.452 -9.129 -14.806 1.00 77.12 102 GLY A CA 1
ATOM 780 C C . GLY A 1 102 ? 17.766 -10.201 -13.756 1.00 77.12 102 GLY A C 1
ATOM 781 O O . GLY A 1 102 ? 18.931 -10.427 -13.450 1.00 77.12 102 GLY A O 1
ATOM 782 N N . GLY A 1 103 ? 16.740 -10.903 -13.259 1.00 79.56 10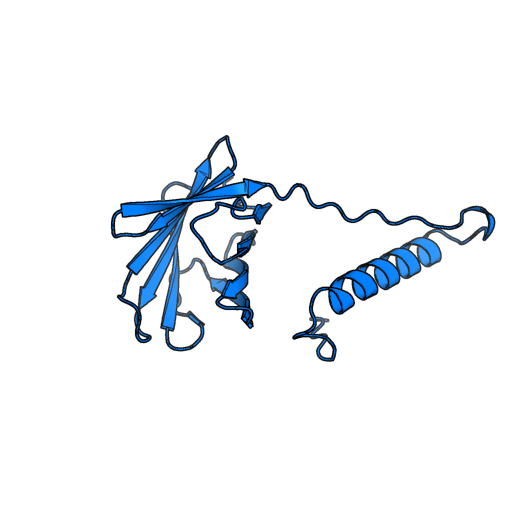3 GLY A N 1
ATOM 783 C CA . GLY A 1 103 ? 16.878 -12.094 -12.415 1.00 79.56 103 GLY A CA 1
ATOM 784 C C . GLY A 1 103 ? 16.812 -11.826 -10.912 1.00 79.56 103 GLY A C 1
ATOM 785 O O . GLY A 1 103 ? 16.822 -12.775 -10.134 1.00 79.56 103 GLY A O 1
ATOM 786 N N . THR A 1 104 ? 16.717 -10.564 -10.489 1.00 83.94 104 THR A N 1
ATOM 787 C CA . THR A 1 104 ? 16.529 -10.221 -9.075 1.00 83.94 104 THR A CA 1
ATOM 788 C C . THR A 1 104 ? 15.096 -10.521 -8.644 1.00 83.94 104 THR A C 1
ATOM 790 O O . THR A 1 104 ? 14.144 -10.063 -9.282 1.00 83.94 104 THR A O 1
ATOM 793 N N . GLU A 1 105 ? 14.944 -11.242 -7.535 1.00 88.81 105 GLU A N 1
ATOM 794 C CA . GLU A 1 105 ? 13.651 -11.545 -6.922 1.00 88.81 105 GLU A CA 1
ATOM 795 C C . GLU A 1 105 ? 13.594 -11.029 -5.479 1.00 88.81 105 GLU A C 1
ATOM 797 O O . GLU A 1 105 ? 14.557 -11.158 -4.721 1.00 88.81 105 GLU A O 1
ATOM 802 N N . HIS A 1 106 ? 12.445 -10.475 -5.091 1.00 85.38 106 HIS A N 1
ATOM 803 C CA . HIS A 1 106 ? 12.164 -10.011 -3.736 1.00 85.38 106 HIS A CA 1
ATOM 804 C C . HIS A 1 106 ? 10.827 -10.573 -3.255 1.00 85.38 106 HIS A C 1
ATOM 806 O O . HIS A 1 106 ? 9.794 -10.380 -3.893 1.00 85.38 106 HIS A O 1
ATOM 812 N N . LEU A 1 107 ? 10.827 -11.249 -2.106 1.00 88.00 107 LEU A N 1
ATOM 813 C CA . LEU A 1 107 ? 9.601 -11.701 -1.453 1.00 88.00 107 LEU A CA 1
ATOM 814 C C . LEU A 1 107 ? 9.194 -10.694 -0.377 1.00 88.00 107 LEU A C 1
ATOM 816 O O . LEU A 1 107 ? 9.904 -10.507 0.612 1.00 88.00 107 LEU A O 1
ATOM 820 N N . TYR A 1 108 ? 8.024 -10.086 -0.544 1.00 85.62 108 TYR A N 1
ATOM 821 C CA . TYR A 1 108 ? 7.400 -9.288 0.498 1.00 85.62 108 TYR A CA 1
ATOM 822 C C . TYR A 1 108 ? 6.434 -10.151 1.300 1.00 85.62 108 TYR A C 1
ATOM 824 O O . TYR A 1 108 ? 5.530 -10.785 0.751 1.00 85.62 108 TYR A O 1
ATOM 832 N N . LEU A 1 109 ? 6.590 -10.129 2.617 1.00 87.31 109 LEU A N 1
ATOM 833 C CA . LEU A 1 109 ? 5.717 -10.853 3.528 1.00 87.31 109 LEU A CA 1
ATOM 834 C C . LEU A 1 109 ? 4.516 -9.978 3.903 1.00 87.31 109 LEU A C 1
ATOM 836 O O . LEU A 1 109 ? 4.642 -8.749 3.928 1.00 87.31 109 LEU A O 1
ATOM 840 N N . PRO A 1 110 ? 3.347 -10.566 4.211 1.00 83.88 110 PRO A N 1
ATOM 841 C CA . PRO A 1 110 ? 2.244 -9.807 4.781 1.00 83.88 110 PRO A CA 1
ATOM 842 C C . PRO A 1 110 ? 2.724 -9.011 5.998 1.00 83.88 110 PRO A C 1
ATOM 844 O O . PRO A 1 110 ? 3.379 -9.560 6.886 1.00 83.88 110 PRO A O 1
ATOM 847 N N . SER A 1 111 ? 2.382 -7.724 6.058 1.00 78.81 111 SER A N 1
ATOM 848 C CA . SER A 1 111 ? 2.711 -6.907 7.222 1.00 78.81 111 SER A CA 1
ATOM 849 C C . SER A 1 111 ? 2.092 -7.526 8.476 1.00 78.81 111 SER A C 1
ATOM 851 O O . SER A 1 111 ? 0.882 -7.750 8.559 1.00 78.81 111 SER A O 1
ATOM 853 N N . SER A 1 112 ? 2.932 -7.774 9.480 1.00 76.94 112 SER A N 1
ATOM 854 C CA . SER A 1 112 ? 2.484 -8.174 10.821 1.00 76.94 112 SER A CA 1
ATOM 855 C C . SER A 1 112 ? 1.997 -6.976 11.649 1.00 76.94 112 SER A C 1
ATOM 857 O O . SER A 1 112 ? 1.466 -7.135 12.756 1.00 76.94 112 SER A O 1
ATOM 859 N N . THR A 1 113 ? 2.160 -5.759 11.118 1.00 72.81 113 THR A N 1
ATOM 860 C CA . THR A 1 113 ? 1.807 -4.519 11.797 1.00 72.81 113 THR A CA 1
ATOM 861 C C . THR A 1 113 ? 0.292 -4.358 11.853 1.00 72.81 113 THR A C 1
ATOM 863 O O . THR A 1 113 ? -0.396 -4.283 10.838 1.00 72.81 113 THR A O 1
ATOM 866 N N . LYS A 1 114 ? -0.235 -4.200 13.068 1.00 78.19 114 LYS A N 1
ATOM 867 C CA . LYS A 1 114 ? -1.644 -3.872 13.314 1.00 78.19 114 LYS A CA 1
ATOM 868 C C . LYS A 1 114 ? -1.784 -2.560 14.070 1.00 78.19 114 LYS A C 1
ATOM 870 O O . LYS A 1 114 ? -0.992 -2.254 14.962 1.00 78.19 114 LYS A O 1
ATOM 875 N N . GLN A 1 115 ? -2.829 -1.803 13.750 1.00 80.12 115 GLN A N 1
ATOM 876 C CA . GLN A 1 115 ? -3.240 -0.645 14.534 1.00 80.12 115 GLN A CA 1
ATOM 877 C C . GLN A 1 115 ? -4.404 -1.032 15.447 1.00 80.12 115 GLN A C 1
ATOM 879 O O . GLN A 1 115 ? -5.461 -1.443 14.979 1.00 80.12 115 GLN A O 1
ATOM 884 N N . VAL A 1 116 ? -4.209 -0.896 16.760 1.00 89.25 116 VAL A N 1
ATOM 885 C CA . VAL A 1 116 ? -5.235 -1.179 17.770 1.00 89.25 116 VAL A CA 1
ATOM 886 C C . VAL A 1 116 ? -5.705 0.139 18.374 1.00 89.25 116 VAL A C 1
ATOM 888 O O . VAL A 1 116 ? -4.897 0.916 18.879 1.00 89.25 116 VAL A O 1
ATOM 891 N N . LEU A 1 117 ? -7.013 0.390 18.320 1.00 89.06 117 LEU A N 1
ATOM 892 C CA . LEU A 1 117 ? -7.644 1.564 18.918 1.00 89.06 117 LEU A CA 1
ATOM 893 C C . LEU A 1 117 ? -8.326 1.158 20.223 1.00 89.06 117 LEU A C 1
ATOM 895 O O . LEU A 1 117 ? -9.209 0.303 20.233 1.00 89.06 117 LEU A O 1
ATOM 899 N N . VAL A 1 118 ? -7.927 1.795 21.319 1.00 92.75 118 VAL A N 1
ATOM 900 C CA . VAL A 1 118 ? -8.550 1.618 22.633 1.00 92.75 118 VAL A CA 1
ATOM 901 C C . VAL A 1 118 ? -9.393 2.851 22.929 1.00 92.75 118 VAL A C 1
ATOM 903 O O . VAL A 1 118 ? -8.938 3.976 22.726 1.00 92.75 118 VAL A O 1
ATOM 906 N N . TYR A 1 119 ? -10.621 2.653 23.406 1.00 92.50 119 TYR A N 1
ATOM 907 C CA . TYR A 1 119 ? -11.507 3.746 23.801 1.00 92.50 119 TYR A CA 1
ATOM 908 C C . TYR A 1 119 ? -11.990 3.576 25.242 1.00 92.50 119 TYR A C 1
ATOM 910 O O . TYR A 1 119 ? -12.069 2.470 25.775 1.00 92.50 119 TYR A O 1
ATOM 918 N N . ARG A 1 120 ? -12.340 4.703 25.861 1.00 95.69 120 ARG A N 1
ATOM 919 C CA . ARG A 1 120 ? -12.863 4.780 27.228 1.00 95.69 120 ARG A CA 1
ATOM 920 C C . ARG A 1 120 ? -14.372 4.521 27.235 1.00 95.69 120 ARG A C 1
ATOM 922 O O . ARG A 1 120 ? -15.149 5.371 26.790 1.00 95.69 120 ARG A O 1
ATOM 929 N N . ARG A 1 121 ? -14.790 3.334 27.687 1.00 94.50 121 ARG A N 1
ATOM 930 C CA . ARG A 1 121 ? -16.204 2.904 27.708 1.00 94.50 121 ARG A CA 1
ATOM 931 C C . ARG A 1 121 ? -17.037 3.672 28.736 1.00 94.50 121 ARG A C 1
ATOM 933 O O . ARG A 1 121 ? -18.216 3.929 28.504 1.00 94.50 121 ARG A O 1
ATOM 940 N N . GLU A 1 122 ? -16.426 4.063 29.844 1.00 97.00 122 GLU A N 1
ATOM 941 C CA . GLU A 1 122 ? -17.046 4.796 30.947 1.00 97.00 122 GLU A CA 1
ATOM 942 C C . GLU A 1 122 ? -17.522 6.202 30.556 1.00 97.00 122 GLU A C 1
ATOM 944 O O . GLU A 1 122 ? -18.382 6.758 31.226 1.00 97.00 122 GLU A O 1
ATOM 949 N N . LEU A 1 123 ? -17.038 6.756 29.438 1.00 94.56 123 LEU A N 1
ATOM 950 C CA . LEU A 1 123 ? -17.500 8.046 28.911 1.00 94.56 123 LEU A CA 1
ATOM 951 C C . LEU A 1 123 ? -18.902 7.987 28.277 1.00 94.56 123 LEU A C 1
ATOM 953 O O . LEU A 1 123 ? -19.379 9.008 27.783 1.00 94.56 123 LEU A O 1
ATOM 957 N N . GLN A 1 124 ? -19.533 6.804 28.226 1.00 95.00 124 GLN A N 1
ATOM 958 C CA . GLN A 1 124 ? -20.896 6.575 27.718 1.00 95.00 124 GLN A CA 1
ATOM 959 C C . GLN A 1 124 ? -21.177 7.254 26.364 1.00 95.00 124 GLN A C 1
ATOM 961 O O . GLN A 1 124 ? -22.272 7.743 26.081 1.00 95.00 124 GLN A O 1
ATOM 966 N N . MET A 1 125 ? -20.163 7.298 25.498 1.00 97.00 125 MET A N 1
ATOM 967 C CA . MET A 1 125 ? -20.270 7.960 24.205 1.00 97.00 125 MET A CA 1
ATOM 968 C C . MET A 1 125 ? -21.204 7.189 23.267 1.00 97.00 125 MET A C 1
ATOM 970 O O . MET A 1 125 ? -21.164 5.962 23.183 1.00 97.00 125 MET A O 1
ATOM 974 N N . ARG A 1 126 ? -22.012 7.922 22.490 1.00 97.06 126 ARG A N 1
ATOM 975 C CA . ARG A 1 126 ? -22.801 7.340 21.393 1.00 97.06 126 ARG A CA 1
ATOM 976 C C . ARG A 1 126 ? -21.865 6.755 20.328 1.00 97.06 126 ARG A C 1
ATOM 978 O O . ARG A 1 126 ? -20.798 7.316 20.075 1.00 97.06 126 ARG A O 1
ATOM 985 N N . LYS A 1 127 ? -22.300 5.691 19.640 1.00 96.19 127 LYS A N 1
ATOM 986 C CA . LYS A 1 127 ? -21.504 4.973 18.620 1.00 96.19 127 LYS A CA 1
ATOM 987 C C . LYS A 1 127 ? -20.873 5.901 17.571 1.00 96.19 127 LYS A C 1
ATOM 989 O O . LYS A 1 127 ? -19.694 5.756 17.280 1.00 96.19 127 LYS A O 1
ATOM 994 N N . GLY A 1 128 ? -21.612 6.902 17.080 1.00 97.00 128 GLY A N 1
ATOM 995 C CA . GLY A 1 128 ? -21.080 7.877 16.116 1.00 97.00 128 GLY A CA 1
ATOM 996 C C . GLY A 1 128 ? -19.909 8.707 16.660 1.00 97.00 128 GLY A C 1
ATOM 997 O O . GLY A 1 128 ? -18.934 8.940 15.954 1.00 97.00 128 GLY A O 1
ATOM 998 N N . LYS A 1 129 ? -19.946 9.081 17.946 1.00 96.94 129 LYS A N 1
ATOM 999 C CA . LYS A 1 129 ? -18.846 9.808 18.596 1.00 96.94 129 LYS A CA 1
ATOM 1000 C C . LYS A 1 129 ? -17.635 8.903 18.824 1.00 96.94 129 LYS A C 1
ATOM 1002 O O . LYS A 1 129 ? -16.515 9.357 18.635 1.00 96.94 129 LYS A O 1
ATOM 1007 N N . ILE A 1 130 ? -17.850 7.631 19.177 1.00 95.38 130 ILE A N 1
ATOM 1008 C CA . ILE A 1 130 ? -16.767 6.637 19.271 1.00 95.38 130 ILE A CA 1
ATOM 1009 C C . ILE A 1 130 ? -16.081 6.491 17.909 1.00 95.38 130 ILE A C 1
ATOM 1011 O O . ILE A 1 130 ? -14.865 6.623 17.837 1.00 95.38 130 ILE A O 1
ATOM 1015 N N . ALA A 1 131 ? -16.851 6.304 16.833 1.00 94.00 131 ALA A N 1
ATOM 1016 C CA . ALA A 1 131 ? -16.316 6.172 15.479 1.00 94.00 131 ALA A CA 1
ATOM 1017 C C . ALA A 1 131 ? -15.484 7.396 15.061 1.00 94.00 131 ALA A C 1
ATOM 1019 O O . ALA A 1 131 ? -14.364 7.234 14.584 1.00 94.00 131 ALA A O 1
ATOM 1020 N N . ALA A 1 132 ? -15.980 8.611 15.321 1.00 95.50 132 ALA A N 1
ATOM 1021 C CA . ALA A 1 132 ? -15.240 9.840 15.037 1.00 95.50 132 ALA A CA 1
ATOM 1022 C C . ALA A 1 132 ? -13.911 9.920 15.813 1.00 95.50 132 ALA A C 1
ATOM 1024 O O . ALA A 1 132 ? -12.877 10.250 15.241 1.00 95.50 132 ALA A O 1
ATOM 1025 N N . GLN A 1 133 ? -13.905 9.564 17.103 1.00 94.56 133 GLN A N 1
ATOM 1026 C CA . GLN A 1 133 ? -12.678 9.562 17.912 1.00 94.56 133 GLN A CA 1
ATOM 1027 C C . GLN A 1 133 ? -11.687 8.486 17.463 1.00 94.56 133 GLN A C 1
ATOM 1029 O O . GLN A 1 133 ? -10.486 8.737 17.402 1.00 94.56 133 GLN A O 1
ATOM 1034 N N . CYS A 1 134 ? -12.185 7.304 17.102 1.00 93.75 134 CYS A N 1
ATOM 1035 C CA . CYS A 1 134 ? -11.381 6.252 16.496 1.00 93.75 134 CYS A CA 1
ATOM 1036 C C . CYS A 1 134 ? -10.742 6.727 15.183 1.00 93.75 134 CYS A C 1
ATOM 1038 O O . CYS A 1 134 ? -9.544 6.530 15.003 1.00 93.75 134 CYS A O 1
ATOM 1040 N N . ALA A 1 135 ? -11.491 7.412 14.312 1.00 88.88 135 ALA A N 1
ATOM 1041 C CA . ALA A 1 135 ? -10.962 7.987 13.076 1.00 88.88 135 ALA A CA 1
ATOM 1042 C C . ALA A 1 135 ? -9.882 9.047 13.355 1.00 88.88 135 ALA A C 1
ATOM 1044 O O . ALA A 1 135 ? -8.786 8.961 12.805 1.00 88.88 135 ALA A O 1
ATOM 1045 N N . HIS A 1 136 ? -10.136 9.987 14.273 1.00 87.62 136 HIS A N 1
ATOM 1046 C CA . HIS A 1 136 ? -9.157 11.009 14.659 1.00 87.62 136 HIS A CA 1
ATOM 1047 C C . HIS A 1 136 ? -7.877 10.400 15.243 1.00 87.62 136 HIS A C 1
ATOM 1049 O O . HIS A 1 136 ? -6.775 10.775 14.846 1.00 87.62 136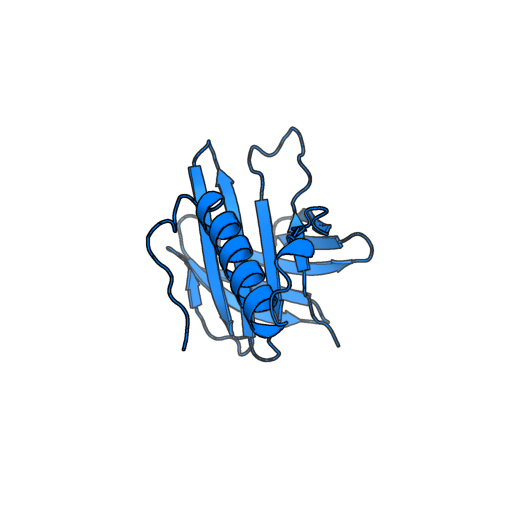 HIS A O 1
ATOM 1055 N N . GLY A 1 137 ? -8.008 9.434 16.158 1.00 87.38 137 GLY A N 1
ATOM 1056 C CA . GLY A 1 137 ? -6.869 8.712 16.722 1.00 87.38 137 GLY A CA 1
ATOM 1057 C C . GLY A 1 137 ? -6.100 7.941 15.651 1.00 87.38 137 GLY A C 1
ATOM 1058 O O . GLY A 1 137 ? -4.869 7.957 15.643 1.00 87.38 137 GLY A O 1
ATOM 1059 N N . SER A 1 138 ? -6.819 7.332 14.704 1.00 86.69 138 SER A N 1
ATOM 1060 C CA . SER A 1 138 ? -6.213 6.625 13.580 1.00 86.69 138 SER A CA 1
ATOM 1061 C C . SER A 1 138 ? -5.368 7.554 12.711 1.00 86.69 138 SER A C 1
ATOM 1063 O O . SER A 1 138 ? -4.200 7.264 12.451 1.00 86.69 138 SER A O 1
ATOM 1065 N N . MET A 1 139 ? -5.936 8.699 12.327 1.00 80.94 139 MET A N 1
ATOM 1066 C CA . MET A 1 139 ? -5.262 9.721 11.528 1.00 80.94 139 MET A CA 1
ATOM 1067 C C . MET A 1 139 ? -4.070 10.344 12.255 1.00 80.94 139 MET A C 1
ATOM 1069 O O . MET A 1 139 ? -3.017 10.532 11.654 1.00 80.94 139 MET A O 1
ATOM 1073 N N . ALA A 1 140 ? -4.186 10.621 13.556 1.00 80.94 140 ALA A N 1
ATOM 1074 C CA . ALA A 1 140 ? -3.085 11.180 14.336 1.00 80.94 140 ALA A CA 1
ATOM 1075 C C . ALA A 1 140 ? -1.863 10.246 14.363 1.00 80.94 140 ALA A C 1
ATOM 1077 O O . ALA A 1 140 ? -0.729 10.706 14.233 1.00 80.94 140 ALA A O 1
ATOM 1078 N N . VAL A 1 141 ? -2.081 8.933 14.504 1.00 79.06 141 VAL A N 1
ATOM 1079 C CA . VAL A 1 141 ? -1.003 7.934 14.415 1.00 79.06 141 VAL A CA 1
ATOM 1080 C C . VAL A 1 141 ? -0.418 7.884 13.007 1.00 79.06 141 VAL A C 1
ATOM 1082 O O . VAL A 1 141 ? 0.803 7.836 12.873 1.00 79.06 141 VAL A O 1
ATOM 1085 N N . PHE A 1 142 ? -1.266 7.918 11.976 1.00 71.62 142 PHE A N 1
ATOM 1086 C CA . PHE A 1 142 ? -0.829 7.934 10.582 1.00 71.62 142 PHE A CA 1
ATOM 1087 C C . PHE A 1 142 ? 0.104 9.124 10.299 1.00 71.62 142 PHE A C 1
ATOM 1089 O O . PHE A 1 142 ? 1.240 8.916 9.884 1.00 71.62 142 PHE A O 1
ATOM 1096 N N . PHE A 1 143 ? -0.304 10.350 10.641 1.00 68.56 143 PHE A N 1
ATOM 1097 C CA . PHE A 1 143 ? 0.507 11.553 10.415 1.00 68.56 143 PHE A CA 1
ATOM 1098 C C . PHE A 1 143 ? 1.786 11.612 11.244 1.00 68.56 143 PHE A C 1
ATOM 1100 O O . PHE A 1 143 ? 2.807 12.079 10.759 1.00 68.56 143 PHE A O 1
ATOM 1107 N N . ARG A 1 144 ? 1.771 11.130 12.492 1.00 70.69 144 ARG A N 1
ATOM 1108 C CA . ARG A 1 144 ? 3.002 11.074 13.301 1.00 70.69 144 ARG A CA 1
ATOM 1109 C C . ARG A 1 144 ? 4.039 10.112 12.726 1.00 70.69 144 ARG A C 1
ATOM 1111 O O . ARG A 1 144 ? 5.223 10.284 12.987 1.00 70.69 144 ARG A O 1
ATOM 1118 N N . ARG A 1 145 ? 3.597 9.078 12.005 1.00 66.19 145 ARG A N 1
ATOM 1119 C CA . ARG A 1 145 ? 4.469 8.069 11.386 1.00 66.19 145 ARG A CA 1
ATOM 1120 C C . ARG A 1 145 ? 4.927 8.446 9.973 1.00 66.19 145 ARG A C 1
ATOM 1122 O O . ARG A 1 145 ? 5.839 7.795 9.471 1.00 66.19 145 ARG A O 1
ATOM 1129 N N . ASP A 1 146 ? 4.320 9.462 9.361 1.00 59.00 146 ASP A N 1
ATOM 1130 C CA . ASP A 1 146 ? 4.694 10.022 8.059 1.00 59.00 146 ASP A CA 1
ATOM 1131 C C . ASP A 1 146 ? 5.166 11.482 8.234 1.00 59.00 146 ASP A C 1
ATOM 1133 O O . ASP A 1 146 ? 4.376 12.420 8.077 1.00 59.00 146 ASP A O 1
ATOM 1137 N N . PRO A 1 147 ? 6.446 11.706 8.592 1.00 52.56 147 PRO A N 1
ATOM 1138 C CA . PRO A 1 147 ? 6.975 13.053 8.799 1.00 52.56 147 PRO A CA 1
ATOM 1139 C C . PRO A 1 147 ? 7.016 13.883 7.505 1.00 52.56 147 PRO A C 1
ATOM 1141 O O . PRO A 1 147 ? 7.090 15.106 7.582 1.00 52.56 147 PRO A O 1
ATOM 1144 N N . VAL A 1 148 ? 6.935 13.247 6.328 1.00 52.38 148 VAL A N 1
ATOM 1145 C CA . VAL A 1 148 ? 6.974 13.917 5.018 1.00 52.38 148 VAL A CA 1
ATOM 1146 C C . VAL A 1 148 ? 5.620 14.553 4.676 1.00 52.38 148 VAL A C 1
ATOM 1148 O O . VAL A 1 148 ? 5.577 15.587 4.011 1.00 52.38 148 VAL A O 1
ATOM 1151 N N . ARG A 1 149 ? 4.503 13.990 5.163 1.00 49.44 149 ARG A N 1
ATOM 1152 C CA . ARG A 1 149 ? 3.136 14.509 4.934 1.00 49.44 149 ARG A CA 1
ATOM 1153 C C . ARG A 1 149 ? 2.502 15.218 6.133 1.00 49.44 149 ARG A C 1
ATOM 1155 O O . ARG A 1 149 ? 1.318 15.562 6.071 1.00 49.44 149 ARG A O 1
ATOM 1162 N N . ALA A 1 150 ? 3.252 15.485 7.202 1.00 46.59 150 ALA A N 1
ATOM 1163 C CA . ALA A 1 150 ? 2.794 16.293 8.333 1.00 46.59 150 ALA A CA 1
ATOM 1164 C C . ALA A 1 150 ? 2.521 17.754 7.896 1.00 46.59 150 ALA A C 1
ATOM 1166 O O . ALA A 1 150 ? 3.342 18.643 8.085 1.00 46.59 150 ALA A O 1
ATOM 1167 N N . GLY A 1 151 ? 1.371 17.995 7.258 1.00 45.69 151 GLY A N 1
ATOM 1168 C CA . GLY A 1 151 ? 0.971 19.303 6.729 1.00 45.69 151 GLY A CA 1
ATOM 1169 C C . GLY A 1 151 ? 0.151 19.274 5.434 1.00 45.69 151 GLY A C 1
ATOM 1170 O O . GLY A 1 151 ? -0.451 20.289 5.098 1.00 45.69 151 GLY A O 1
ATOM 1171 N N . ARG A 1 152 ? 0.067 18.139 4.721 1.00 46.28 152 ARG A N 1
ATOM 1172 C CA . ARG A 1 152 ? -0.752 18.016 3.501 1.00 46.28 152 ARG A CA 1
ATOM 1173 C C . ARG A 1 152 ? -1.651 16.789 3.577 1.00 46.28 152 ARG A C 1
ATOM 1175 O O . ARG A 1 152 ? -1.209 15.660 3.381 1.00 46.28 152 ARG A O 1
ATOM 1182 N N . LEU A 1 153 ? -2.921 17.029 3.888 1.00 45.75 153 LEU A N 1
ATOM 1183 C CA . LEU A 1 153 ? -3.971 16.024 3.822 1.00 45.75 153 LEU A CA 1
ATOM 1184 C C . LEU A 1 153 ? -4.857 16.326 2.609 1.00 45.75 153 LEU A C 1
ATOM 1186 O O . LEU A 1 153 ? -5.811 17.090 2.713 1.00 45.75 153 LEU A O 1
ATOM 1190 N N . ASP A 1 154 ? -4.538 15.710 1.472 1.00 44.53 154 ASP A N 1
ATOM 1191 C CA . ASP A 1 154 ? -5.426 15.696 0.310 1.00 44.53 154 ASP A CA 1
ATOM 1192 C C . ASP A 1 154 ? -6.477 14.591 0.545 1.00 44.53 154 ASP A C 1
ATOM 1194 O O . ASP A 1 154 ? -6.247 13.416 0.248 1.00 44.53 154 ASP A O 1
ATOM 1198 N N . ILE A 1 155 ? -7.607 14.945 1.175 1.00 36.94 155 ILE A N 1
ATOM 1199 C CA . ILE A 1 155 ? -8.796 14.080 1.218 1.00 36.94 155 ILE A CA 1
ATOM 1200 C C . ILE A 1 155 ? -9.552 14.309 -0.096 1.00 36.94 155 ILE A C 1
ATOM 1202 O O . ILE A 1 155 ? -10.046 15.420 -0.291 1.00 36.94 155 ILE A O 1
ATOM 1206 N N . PRO A 1 156 ? -9.679 13.316 -0.993 1.00 32.75 156 PRO A N 1
ATOM 1207 C CA . PRO A 1 156 ? -10.664 13.415 -2.059 1.00 32.75 156 PRO A CA 1
ATOM 1208 C C . PRO A 1 156 ? -12.053 13.368 -1.407 1.00 32.75 156 PRO A C 1
ATOM 1210 O O . PRO A 1 156 ? -12.430 12.343 -0.833 1.00 32.75 156 PRO A O 1
ATOM 1213 N N . LEU A 1 157 ? -12.744 14.510 -1.416 1.00 30.89 157 LEU A N 1
ATOM 1214 C CA . LEU A 1 157 ? -14.164 14.626 -1.079 1.00 30.89 157 LEU A CA 1
ATOM 1215 C C . LEU A 1 157 ? -15.018 14.239 -2.286 1.00 30.89 157 LEU A C 1
ATOM 1217 O O . LEU A 1 157 ? -14.635 14.630 -3.412 1.00 30.89 157 LEU A O 1
#